Protein AF-A0A927UJD9-F1 (afdb_monomer)

Radius of gyration: 29.29 Å; Cα contacts (8 Å, |Δi|>4): 6; chains: 1; bounding box: 48×41×88 Å

Foldseek 3Di:
DDDDDPVNVVVVVVVVVVVVVVVVVVVVVVVVVVVPDPPPDDDDVSVVVVVVVVVVVVVVVVVVVVVVVVVVVVVVVVVVVVCCCVPVVCVPCVVVPPPPDD

Solvent-accessible surface area (backbone atoms only — not comparable to full-atom values): 6098 Å² total; per-residue (Å²): 142,89,83,71,56,86,68,54,46,55,52,51,52,48,51,51,50,51,53,51,50,50,52,50,48,51,52,48,53,53,56,61,48,60,78,75,47,86,83,79,71,101,73,54,72,66,60,54,53,49,53,54,49,52,51,50,52,52,50,52,52,51,51,54,54,50,52,54,52,52,52,51,54,53,51,50,52,50,51,52,51,51,50,46,54,68,60,52,57,70,68,38,75,76,71,56,78,72,78,82,74,131

Mean predicted aligned error: 17.23 Å

Structure (mmCIF, N/CA/C/O backbone):
data_AF-A0A927UJD9-F1
#
_entry.id   AF-A0A927UJD9-F1
#
loop_
_atom_site.group_PDB
_atom_site.id
_atom_site.type_symbol
_atom_site.label_atom_id
_atom_site.label_alt_id
_atom_site.label_comp_id
_atom_site.label_asym_id
_atom_site.label_entity_id
_atom_site.label_seq_id
_atom_site.pdbx_PDB_ins_code
_atom_site.Cartn_x
_atom_site.Cartn_y
_atom_site.Cartn_z
_atom_site.occupancy
_atom_site.B_iso_or_equiv
_atom_site.auth_seq_id
_atom_site.auth_comp_id
_atom_site.auth_asym_id
_atom_site.auth_atom_id
_atom_site.pdbx_PDB_model_num
ATOM 1 N N . MET A 1 1 ? -12.322 -12.930 5.180 1.00 41.31 1 MET A N 1
ATOM 2 C CA . MET A 1 1 ? -12.405 -12.822 3.707 1.00 41.31 1 MET A CA 1
ATOM 3 C C . MET A 1 1 ? -12.852 -14.168 3.126 1.00 41.31 1 MET A C 1
ATOM 5 O O . MET A 1 1 ? -12.041 -14.945 2.647 1.00 41.31 1 MET A O 1
ATOM 9 N N . LYS A 1 2 ? -14.137 -14.518 3.281 1.00 63.62 2 LYS A N 1
ATOM 10 C CA . LYS A 1 2 ? -14.699 -15.813 2.855 1.00 63.62 2 LYS A CA 1
ATOM 11 C C . LYS A 1 2 ? -15.664 -15.574 1.700 1.00 63.62 2 LYS A C 1
ATOM 13 O O . LYS A 1 2 ? -16.828 -15.404 1.990 1.00 63.62 2 LYS A O 1
ATOM 18 N N . PHE A 1 3 ? -15.221 -15.550 0.444 1.00 42.66 3 PHE A N 1
ATOM 19 C CA . PHE A 1 3 ? -16.158 -15.590 -0.695 1.00 42.66 3 PHE A CA 1
ATOM 20 C C . PHE A 1 3 ? -15.487 -16.049 -1.994 1.00 42.66 3 PHE A C 1
ATOM 22 O O . PHE A 1 3 ? -15.541 -15.365 -3.004 1.00 42.66 3 PHE A O 1
ATOM 29 N N . LEU A 1 4 ? -14.861 -17.230 -2.000 1.00 50.81 4 LEU A N 1
ATOM 30 C CA . LEU A 1 4 ? -14.518 -17.886 -3.267 1.00 50.81 4 LEU A CA 1
ATOM 31 C C . LEU A 1 4 ? -15.379 -19.139 -3.425 1.00 50.81 4 LEU A C 1
ATOM 33 O O . LEU A 1 4 ? -14.996 -20.247 -3.046 1.00 50.81 4 LEU A O 1
ATOM 37 N N . THR A 1 5 ? -16.590 -18.909 -3.923 1.00 49.91 5 THR A N 1
ATOM 38 C CA . THR A 1 5 ? -17.568 -19.902 -4.381 1.00 49.91 5 THR A CA 1
ATOM 39 C C . THR A 1 5 ? -16.936 -20.762 -5.485 1.00 49.91 5 THR A C 1
ATOM 41 O O . THR A 1 5 ? -16.172 -20.251 -6.303 1.00 49.91 5 THR A O 1
ATOM 44 N N . GLY A 1 6 ? -17.198 -22.072 -5.492 1.00 54.62 6 GLY A N 1
ATOM 45 C CA . GLY A 1 6 ? -16.417 -23.112 -6.191 1.00 54.62 6 GLY A CA 1
ATOM 46 C C . GLY A 1 6 ? -16.185 -22.972 -7.707 1.00 54.62 6 GLY A C 1
ATOM 47 O O . GLY A 1 6 ? -15.313 -23.659 -8.231 1.00 54.62 6 GLY A O 1
ATOM 48 N N . ASN A 1 7 ? -16.876 -22.064 -8.403 1.00 57.28 7 ASN A N 1
ATOM 49 C CA . ASN A 1 7 ? -16.610 -21.725 -9.810 1.00 57.28 7 ASN A CA 1
ATOM 50 C C . ASN A 1 7 ? -15.591 -20.571 -9.961 1.00 57.28 7 ASN A C 1
ATOM 52 O O . ASN A 1 7 ? -14.716 -20.595 -10.823 1.00 57.28 7 ASN A O 1
ATOM 56 N N . ASN A 1 8 ? -15.625 -19.605 -9.041 1.00 56.00 8 ASN A N 1
ATOM 57 C CA . ASN A 1 8 ? -14.782 -18.406 -9.050 1.00 56.00 8 ASN A CA 1
ATOM 58 C C . ASN A 1 8 ? -13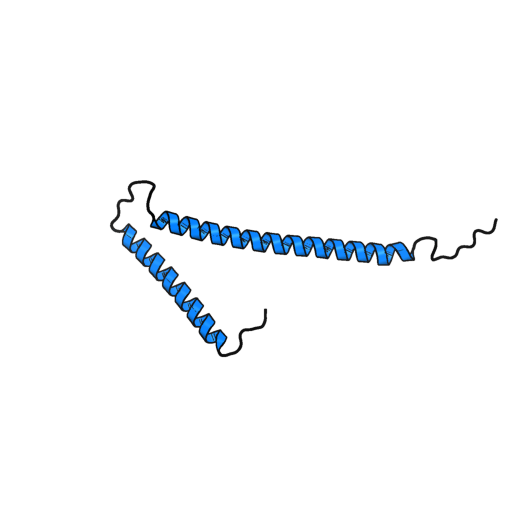.352 -18.708 -8.589 1.00 56.00 8 ASN A C 1
ATOM 60 O O . ASN A 1 8 ? -12.430 -17.989 -8.946 1.00 56.00 8 ASN A O 1
ATOM 64 N N . ARG A 1 9 ? -13.142 -19.794 -7.829 1.00 62.00 9 ARG A N 1
ATOM 65 C CA . ARG A 1 9 ? -11.794 -20.271 -7.467 1.00 62.00 9 ARG A CA 1
ATOM 66 C C . ARG A 1 9 ? -10.972 -20.646 -8.694 1.00 62.00 9 ARG A C 1
ATOM 68 O O . ARG A 1 9 ? -9.790 -20.330 -8.738 1.00 62.00 9 ARG A O 1
ATOM 75 N N . LYS A 1 10 ? -11.603 -21.288 -9.683 1.00 66.69 10 LYS A N 1
ATOM 76 C CA . LYS A 1 10 ? -10.954 -21.641 -10.950 1.00 66.69 10 LYS A CA 1
ATOM 77 C C . LYS A 1 10 ? -10.630 -20.385 -11.746 1.00 66.69 10 LYS A C 1
ATOM 79 O O . LYS A 1 10 ? -9.507 -20.249 -12.200 1.00 66.69 10 LYS A O 1
ATOM 84 N N . ILE A 1 11 ? -11.576 -19.448 -11.826 1.00 73.25 11 ILE A N 1
ATOM 85 C CA . ILE A 1 11 ? -11.376 -18.160 -12.502 1.00 73.25 11 ILE A CA 1
ATOM 86 C C . ILE A 1 11 ? -10.220 -17.397 -11.856 1.00 73.25 11 ILE A C 1
ATOM 88 O O . ILE A 1 11 ? -9.313 -16.996 -12.560 1.00 73.25 11 ILE A O 1
ATOM 92 N N . ILE A 1 12 ? -10.181 -17.286 -10.528 1.00 74.88 12 ILE A N 1
ATOM 93 C CA . ILE A 1 12 ? -9.100 -16.596 -9.812 1.00 74.88 12 ILE A CA 1
ATOM 94 C C . ILE A 1 12 ? -7.768 -17.313 -9.988 1.00 74.88 12 ILE A C 1
ATOM 96 O O . ILE A 1 12 ? -6.762 -16.660 -10.223 1.00 74.88 12 ILE A O 1
ATOM 100 N N . SER A 1 13 ? -7.752 -18.644 -9.918 1.00 74.81 13 SER A N 1
ATOM 101 C CA . SER A 1 13 ? -6.543 -19.422 -10.190 1.00 74.81 13 SER A CA 1
ATOM 102 C C . SER A 1 13 ? -6.031 -19.172 -11.607 1.00 74.81 13 SER A C 1
ATOM 104 O O . SER A 1 13 ? -4.835 -18.986 -11.794 1.00 74.81 13 SER A O 1
ATOM 106 N N . VAL A 1 14 ? -6.927 -19.134 -12.596 1.00 80.88 14 VAL A N 1
ATOM 107 C CA . VAL A 1 14 ? -6.590 -18.833 -13.990 1.00 80.88 14 VAL A CA 1
ATOM 108 C C . VAL A 1 14 ? -6.109 -17.392 -14.122 1.00 80.88 14 VAL A C 1
ATOM 110 O O . VAL A 1 14 ? -5.075 -17.170 -14.733 1.00 80.88 14 VAL A O 1
ATOM 113 N N . THR A 1 15 ? -6.785 -16.421 -13.508 1.00 76.94 15 THR A N 1
ATOM 114 C CA . THR A 1 15 ? -6.369 -15.014 -13.506 1.00 76.94 15 THR A CA 1
ATOM 115 C C . THR A 1 15 ? -4.980 -14.853 -12.901 1.00 76.94 15 THR A C 1
ATOM 117 O O . THR A 1 15 ? -4.134 -14.208 -13.507 1.00 76.94 15 THR A O 1
ATOM 120 N N . VAL A 1 16 ? -4.702 -15.485 -11.759 1.00 81.38 16 VAL A N 1
ATOM 121 C CA . VAL A 1 16 ? -3.376 -15.462 -11.128 1.00 81.38 16 VAL A CA 1
ATOM 122 C C . VAL A 1 16 ? -2.338 -16.128 -12.029 1.00 81.38 16 VAL A C 1
ATOM 124 O O . VAL A 1 16 ? -1.278 -15.551 -12.246 1.00 81.38 16 VAL A O 1
ATOM 127 N N . CYS A 1 17 ? -2.639 -17.288 -12.621 1.00 82.12 17 CYS A N 1
ATOM 128 C CA . CYS A 1 17 ? -1.748 -17.927 -13.592 1.00 82.12 17 CYS A CA 1
ATOM 129 C C . CYS A 1 17 ? -1.455 -17.021 -14.794 1.00 82.12 17 CYS A C 1
ATOM 131 O O . CYS A 1 17 ? -0.303 -16.906 -15.192 1.00 82.12 17 CYS A O 1
ATOM 133 N N . VAL A 1 18 ? -2.466 -16.351 -15.350 1.00 79.56 18 VAL A N 1
ATOM 134 C CA . VAL A 1 18 ? -2.307 -15.417 -16.473 1.00 79.56 18 VAL A CA 1
ATOM 135 C C . VAL A 1 18 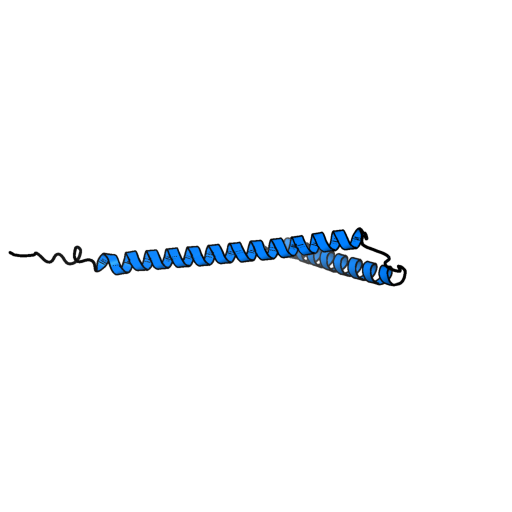? -1.455 -14.215 -16.066 1.00 79.56 18 VAL A C 1
ATOM 137 O O . VAL A 1 18 ? -0.559 -13.837 -16.813 1.00 79.56 18 VAL A O 1
ATOM 140 N N . MET A 1 19 ? -1.667 -13.653 -14.874 1.00 77.00 19 MET A N 1
ATOM 141 C CA . MET A 1 19 ? -0.840 -12.558 -14.355 1.00 77.00 19 MET A CA 1
ATOM 142 C C . MET A 1 19 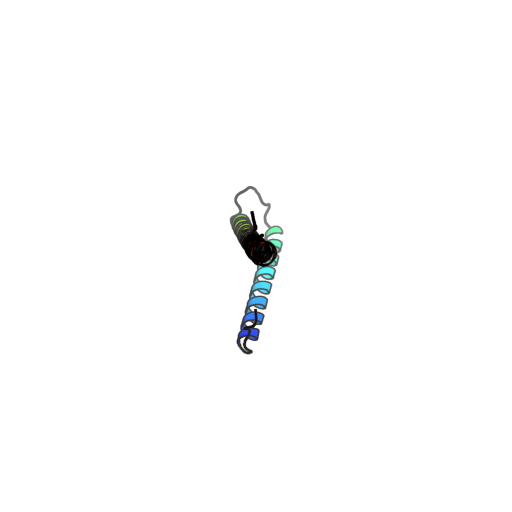? 0.620 -12.981 -14.163 1.00 77.00 19 MET A C 1
ATOM 144 O O . MET A 1 19 ? 1.524 -12.238 -14.536 1.00 77.00 19 MET A O 1
ATOM 148 N N . VAL A 1 20 ? 0.861 -14.181 -13.629 1.00 84.81 20 VAL A N 1
ATOM 149 C CA . VAL A 1 20 ? 2.213 -14.732 -13.452 1.00 84.81 20 VAL A CA 1
ATOM 150 C C . VAL A 1 20 ? 2.879 -14.989 -14.805 1.00 84.81 20 VAL A C 1
ATOM 152 O O . VAL A 1 20 ? 4.027 -14.605 -14.996 1.00 84.81 20 VAL A O 1
ATOM 155 N N . LEU A 1 21 ? 2.165 -15.577 -15.768 1.00 84.31 21 LEU A N 1
ATOM 156 C CA . LEU A 1 21 ? 2.673 -15.790 -17.127 1.00 84.31 21 LEU A CA 1
ATOM 157 C C . LEU A 1 21 ? 3.013 -14.471 -17.819 1.00 84.31 21 LEU A C 1
ATOM 159 O O . LEU A 1 21 ? 4.057 -14.366 -18.451 1.00 84.31 21 LEU A O 1
ATOM 163 N N . PHE A 1 22 ? 2.163 -13.457 -17.672 1.00 76.88 22 PHE A N 1
ATOM 164 C CA . PHE A 1 22 ? 2.414 -12.130 -18.219 1.00 76.88 22 PHE A CA 1
ATOM 165 C C . PHE A 1 22 ? 3.643 -11.472 -17.580 1.00 76.88 22 PHE A C 1
ATOM 167 O O . PHE A 1 22 ? 4.479 -10.926 -18.292 1.00 76.88 22 PHE A O 1
ATOM 174 N N . ALA A 1 23 ? 3.808 -11.585 -16.259 1.00 81.50 23 ALA A N 1
ATOM 175 C CA . ALA A 1 23 ? 4.997 -11.098 -15.561 1.00 81.50 23 ALA A CA 1
ATOM 176 C C . ALA A 1 23 ? 6.281 -11.810 -16.030 1.00 81.50 23 ALA A C 1
ATOM 178 O O . ALA A 1 23 ? 7.298 -11.158 -16.258 1.00 81.50 23 ALA A O 1
ATOM 179 N N . LEU A 1 24 ? 6.229 -13.132 -16.231 1.00 82.81 24 LEU A N 1
ATOM 180 C CA . LEU A 1 24 ? 7.350 -13.918 -16.755 1.00 82.81 24 LEU A CA 1
ATOM 181 C C . LEU A 1 24 ? 7.672 -13.571 -18.212 1.00 82.81 24 LEU A C 1
ATOM 183 O O . LEU A 1 24 ? 8.842 -13.454 -18.557 1.00 82.81 24 LEU A O 1
ATOM 187 N N . LEU A 1 25 ? 6.655 -13.369 -19.054 1.00 75.12 25 LEU A N 1
ATOM 188 C CA . LEU A 1 25 ? 6.830 -12.911 -20.432 1.00 75.12 25 LEU A CA 1
ATOM 189 C C . LEU A 1 25 ? 7.483 -11.534 -20.460 1.00 75.12 25 LEU A C 1
ATOM 191 O O . LEU A 1 25 ? 8.456 -11.353 -21.176 1.00 75.12 25 LEU A O 1
ATOM 195 N N . MET A 1 26 ? 7.008 -10.590 -19.647 1.00 73.44 26 MET A N 1
ATOM 196 C CA . MET A 1 26 ? 7.621 -9.265 -19.545 1.00 73.44 26 MET A CA 1
ATOM 197 C C . MET A 1 26 ? 9.062 -9.339 -19.040 1.00 73.44 26 MET A C 1
ATOM 199 O O . MET A 1 26 ? 9.925 -8.666 -19.588 1.00 73.44 26 MET A O 1
ATOM 203 N N . SER A 1 27 ? 9.357 -10.210 -18.071 1.00 73.50 27 SER A N 1
ATOM 204 C CA . SER A 1 27 ? 10.730 -10.468 -17.625 1.00 73.50 27 SER A CA 1
ATOM 205 C C . SER A 1 27 ? 11.601 -11.074 -18.734 1.00 73.50 27 SER A C 1
ATOM 207 O O . SER A 1 27 ? 12.744 -10.664 -18.898 1.00 73.50 27 SER A O 1
ATOM 209 N N . TYR A 1 28 ? 11.069 -12.002 -19.530 1.00 73.50 28 TYR A N 1
ATOM 210 C CA . TYR A 1 28 ? 11.772 -12.590 -20.670 1.00 73.50 28 TYR A CA 1
ATOM 211 C C . TYR A 1 28 ? 12.009 -11.573 -21.793 1.00 73.50 28 TYR A C 1
ATOM 213 O O . TYR A 1 28 ? 13.117 -11.494 -22.309 1.00 73.50 28 TYR A O 1
ATOM 221 N N . PHE A 1 29 ? 11.005 -10.765 -22.143 1.00 64.25 29 PHE A N 1
ATOM 222 C CA . PHE A 1 29 ? 11.131 -9.680 -23.119 1.00 64.25 29 PHE A CA 1
ATOM 223 C C . PHE A 1 29 ? 12.116 -8.604 -22.651 1.00 64.25 29 PHE A C 1
ATOM 225 O O . PHE A 1 29 ? 12.886 -8.106 -23.465 1.00 64.25 29 PHE A O 1
ATOM 232 N N . PHE A 1 30 ? 12.144 -8.294 -21.353 1.00 62.00 30 PHE A N 1
ATOM 233 C CA . PHE A 1 30 ? 13.133 -7.405 -20.744 1.00 62.00 30 PHE A CA 1
ATOM 234 C C . PHE A 1 30 ? 14.558 -7.964 -20.892 1.00 62.00 30 PHE A C 1
ATOM 236 O O . PHE A 1 30 ? 15.442 -7.282 -21.395 1.00 62.00 30 PHE A O 1
ATOM 243 N N . VAL A 1 31 ? 14.769 -9.242 -20.560 1.00 64.94 31 VAL A N 1
ATOM 244 C CA . VAL A 1 31 ? 16.080 -9.908 -20.690 1.00 64.94 31 VAL A CA 1
ATOM 245 C C . VAL A 1 31 ? 16.506 -10.083 -22.156 1.00 64.94 31 VAL A C 1
ATOM 247 O O . VAL A 1 31 ? 17.683 -9.943 -22.478 1.00 64.94 31 VAL A O 1
ATOM 250 N N . ALA A 1 32 ? 15.569 -10.373 -23.061 1.00 62.56 32 ALA A N 1
ATOM 251 C CA . ALA A 1 32 ? 15.837 -10.503 -24.493 1.00 62.56 32 ALA A CA 1
ATOM 252 C C . ALA A 1 32 ? 16.117 -9.146 -25.165 1.00 62.56 32 ALA A C 1
ATOM 254 O O . ALA A 1 32 ? 16.894 -9.093 -26.116 1.00 62.56 32 ALA A O 1
ATOM 255 N N . GLY A 1 33 ? 15.512 -8.063 -24.667 1.0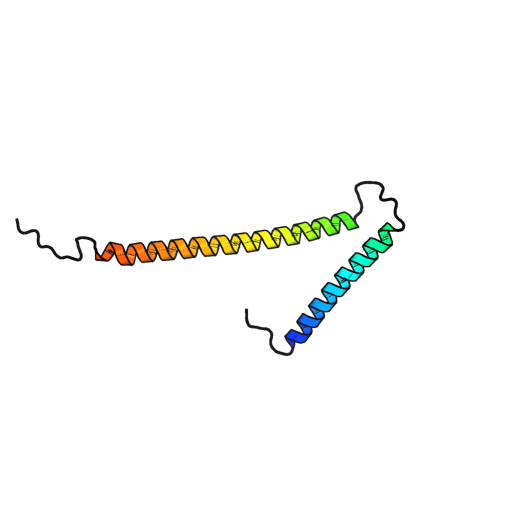0 59.47 33 GLY A N 1
ATOM 256 C CA . GLY A 1 33 ? 15.786 -6.693 -25.105 1.00 59.47 33 GLY A CA 1
ATOM 257 C C . GLY A 1 33 ? 17.170 -6.191 -24.684 1.00 59.47 33 GLY A C 1
ATOM 258 O O . GLY A 1 33 ? 17.824 -5.503 -25.462 1.00 59.47 33 GLY A O 1
ATOM 259 N N . GLU A 1 34 ? 17.657 -6.606 -23.512 1.00 52.03 34 GLU A N 1
ATOM 260 C CA . GLU A 1 34 ? 18.977 -6.224 -22.981 1.00 52.03 34 GLU A CA 1
ATOM 261 C C . GLU A 1 34 ? 20.153 -6.840 -23.770 1.00 52.03 34 GLU A C 1
ATOM 263 O O . GLU A 1 34 ? 21.249 -6.292 -23.810 1.00 52.03 34 GLU A O 1
ATOM 268 N N . LEU A 1 35 ? 19.937 -7.961 -24.469 1.00 52.22 35 LEU A N 1
ATOM 269 C CA . LEU A 1 35 ? 20.959 -8.591 -25.320 1.00 52.22 35 LEU A CA 1
ATOM 270 C C . LEU A 1 35 ? 21.238 -7.821 -26.624 1.00 52.22 35 LEU A C 1
ATOM 272 O O . LEU A 1 35 ? 22.192 -8.158 -27.327 1.00 52.22 35 LEU A O 1
ATOM 276 N N . HIS A 1 36 ? 20.427 -6.814 -26.968 1.00 51.19 36 HIS A N 1
ATOM 277 C CA . HIS A 1 36 ? 20.599 -6.039 -28.199 1.00 51.19 36 HIS A CA 1
ATOM 278 C C . HIS A 1 36 ? 20.189 -4.567 -28.064 1.00 51.19 36 HIS A C 1
ATOM 280 O O . HIS A 1 36 ? 19.713 -3.984 -29.032 1.00 51.19 36 HIS A O 1
ATOM 286 N N . HIS A 1 37 ? 20.368 -3.932 -26.907 1.00 51.50 37 HIS A N 1
ATOM 287 C CA . HIS A 1 37 ? 20.327 -2.473 -26.844 1.00 51.50 37 HIS A CA 1
ATOM 288 C C . HIS A 1 37 ? 21.389 -1.946 -25.886 1.00 51.50 37 HIS A C 1
ATOM 290 O O . HIS A 1 37 ? 21.311 -2.120 -24.677 1.00 51.50 37 HIS A O 1
ATOM 296 N N . ASP A 1 38 ? 22.377 -1.266 -26.464 1.00 51.78 38 ASP A N 1
ATOM 297 C CA . ASP A 1 38 ? 23.246 -0.336 -25.753 1.00 51.78 38 ASP A CA 1
ATOM 298 C C . ASP A 1 38 ? 22.331 0.781 -25.224 1.00 51.78 38 ASP A C 1
ATOM 300 O O . ASP A 1 38 ? 21.810 1.599 -25.991 1.00 51.78 38 ASP A O 1
ATOM 304 N N . CYS A 1 39 ? 21.990 0.714 -23.937 1.00 55.69 39 CYS A N 1
ATOM 305 C CA . CYS A 1 39 ? 20.983 1.568 -23.320 1.00 55.69 39 CYS A CA 1
ATOM 306 C C . CYS A 1 39 ? 21.546 2.991 -23.183 1.00 55.69 39 CYS A C 1
ATOM 308 O O . CYS A 1 39 ? 22.170 3.359 -22.189 1.00 55.69 39 CYS A O 1
ATOM 310 N N . CYS A 1 40 ? 21.376 3.788 -24.236 1.00 53.56 40 CYS A N 1
ATOM 311 C CA . CYS A 1 40 ? 21.902 5.139 -24.330 1.00 53.56 40 CYS A CA 1
ATOM 312 C C . CYS A 1 40 ? 20.834 6.153 -23.879 1.00 53.56 40 CYS A C 1
ATOM 314 O O . CYS A 1 40 ? 20.080 6.661 -24.700 1.00 53.56 40 CYS A O 1
ATOM 316 N N . GLY A 1 41 ? 20.801 6.458 -22.578 1.00 49.53 41 GLY A N 1
ATOM 317 C CA . GLY A 1 41 ? 20.244 7.711 -22.046 1.00 49.53 41 GLY A CA 1
ATOM 318 C C . GLY A 1 41 ? 18.730 7.769 -21.783 1.00 49.53 41 GLY A C 1
ATOM 319 O O . GLY A 1 41 ? 17.920 7.750 -22.701 1.00 49.53 41 GLY A O 1
ATOM 320 N N . GLU A 1 42 ? 18.402 7.900 -20.495 1.00 53.28 42 GLU A N 1
ATOM 321 C CA . GLU A 1 42 ? 17.296 8.626 -19.824 1.00 53.28 42 GLU A CA 1
ATOM 322 C C . GLU A 1 42 ? 15.818 8.530 -20.266 1.00 53.28 42 GLU A C 1
ATOM 324 O O . GLU A 1 42 ? 14.961 8.753 -19.418 1.00 53.28 42 GLU A O 1
ATOM 329 N N . ASP A 1 43 ? 15.464 8.111 -21.482 1.00 55.88 43 ASP A N 1
ATOM 330 C CA . ASP A 1 43 ? 14.080 8.192 -21.990 1.00 55.88 43 ASP A CA 1
ATOM 331 C C . ASP A 1 43 ? 13.576 6.876 -22.604 1.00 55.88 43 ASP A C 1
ATOM 333 O O . ASP A 1 43 ? 12.953 6.837 -23.669 1.00 55.88 43 ASP A O 1
ATOM 337 N N . CYS A 1 44 ? 13.816 5.748 -21.932 1.00 62.81 44 CYS A N 1
ATOM 338 C CA . CYS A 1 44 ? 13.195 4.487 -22.336 1.00 62.81 44 CYS A CA 1
ATOM 339 C C . CYS A 1 44 ? 11.730 4.433 -21.846 1.00 62.81 44 CYS A C 1
ATOM 341 O O . CYS A 1 44 ? 11.493 4.322 -20.637 1.00 62.81 44 CYS A O 1
ATOM 343 N N . PRO A 1 45 ? 10.724 4.425 -22.748 1.00 61.00 45 PRO A N 1
ATOM 344 C CA . PRO A 1 45 ? 9.306 4.446 -22.368 1.00 61.00 45 PRO A CA 1
ATOM 345 C C . PRO A 1 45 ? 8.891 3.203 -21.565 1.00 61.00 45 PRO A C 1
ATOM 347 O O . PRO A 1 45 ? 7.949 3.247 -20.777 1.00 61.00 45 PRO A O 1
ATOM 350 N N . ILE A 1 46 ? 9.624 2.100 -21.725 1.00 65.94 46 ILE A N 1
ATOM 351 C CA . ILE A 1 46 ? 9.406 0.846 -21.000 1.00 65.94 46 ILE A CA 1
ATOM 352 C C . ILE A 1 46 ? 9.803 1.012 -19.526 1.00 65.94 46 ILE A C 1
ATOM 354 O O . ILE A 1 46 ? 9.005 0.698 -18.643 1.00 65.94 46 ILE A O 1
ATOM 358 N N . CYS A 1 47 ? 10.978 1.584 -19.247 1.00 66.88 47 CYS A N 1
ATOM 359 C CA . CYS A 1 47 ? 11.441 1.854 -17.883 1.00 66.88 47 CYS A CA 1
ATOM 360 C C . CYS A 1 47 ? 10.488 2.812 -17.153 1.00 66.88 47 CYS A C 1
ATOM 362 O O . CYS A 1 47 ? 10.069 2.521 -16.035 1.00 66.88 47 CYS A O 1
ATOM 364 N N . ALA A 1 48 ? 10.023 3.866 -17.833 1.00 68.25 48 ALA A N 1
ATOM 365 C CA . ALA A 1 48 ? 9.045 4.798 -17.273 1.00 68.25 48 ALA A CA 1
ATOM 366 C C . ALA A 1 48 ? 7.728 4.105 -16.874 1.00 68.25 48 ALA A C 1
ATOM 368 O O . ALA A 1 48 ? 7.183 4.350 -15.797 1.00 68.25 48 ALA A O 1
ATOM 369 N N . THR A 1 49 ? 7.212 3.196 -17.710 1.00 66.25 49 THR A N 1
ATOM 370 C CA . THR A 1 49 ? 5.988 2.444 -17.375 1.00 66.25 49 THR A CA 1
ATOM 371 C C . THR A 1 49 ? 6.173 1.477 -16.204 1.00 66.25 49 THR A C 1
ATOM 373 O O . THR A 1 49 ? 5.246 1.298 -15.409 1.00 66.25 49 THR A O 1
ATOM 376 N N . ILE A 1 50 ? 7.362 0.887 -16.055 1.00 76.56 50 ILE A N 1
ATOM 377 C CA . ILE A 1 50 ? 7.699 0.008 -14.930 1.00 76.56 50 ILE A CA 1
ATOM 378 C C . ILE A 1 50 ? 7.772 0.818 -13.632 1.00 76.56 50 ILE A C 1
ATOM 380 O O . ILE A 1 50 ? 7.157 0.425 -12.640 1.00 76.56 50 ILE A O 1
ATOM 384 N N . ASP A 1 51 ? 8.424 1.978 -13.653 1.00 74.88 51 ASP A N 1
ATOM 385 C CA . ASP A 1 51 ? 8.531 2.856 -12.485 1.00 74.88 51 ASP A CA 1
ATOM 386 C C . ASP A 1 51 ? 7.166 3.363 -12.017 1.00 74.88 51 ASP A C 1
ATOM 388 O O . ASP A 1 51 ? 6.860 3.335 -10.821 1.00 74.88 51 ASP A O 1
ATOM 392 N N . ILE A 1 52 ? 6.288 3.739 -12.952 1.00 77.56 52 ILE A N 1
ATOM 393 C CA . ILE A 1 52 ? 4.905 4.121 -12.637 1.00 77.56 52 ILE A CA 1
ATOM 394 C C . ILE A 1 52 ? 4.154 2.953 -11.981 1.00 77.56 52 ILE A C 1
ATOM 396 O O . ILE A 1 52 ? 3.430 3.150 -10.998 1.00 77.56 52 ILE A O 1
ATOM 400 N N . CYS A 1 53 ? 4.336 1.729 -12.482 1.00 78.44 53 CYS A N 1
ATOM 401 C CA . CYS A 1 53 ? 3.703 0.532 -11.931 1.00 78.44 53 CYS A CA 1
ATOM 402 C C . CYS A 1 53 ? 4.183 0.247 -10.498 1.00 78.44 53 CYS A C 1
ATOM 404 O O . CYS A 1 53 ? 3.367 0.097 -9.584 1.00 78.44 53 CYS A O 1
ATOM 406 N N . ILE A 1 54 ? 5.500 0.251 -10.281 1.00 79.88 54 ILE A N 1
ATOM 407 C CA . ILE A 1 54 ? 6.122 0.022 -8.971 1.00 79.88 54 ILE A CA 1
ATOM 408 C C . ILE A 1 54 ? 5.675 1.090 -7.972 1.00 79.88 54 ILE A C 1
ATOM 410 O O . ILE A 1 54 ? 5.270 0.770 -6.851 1.00 79.88 54 ILE A O 1
ATOM 414 N N . ASN A 1 55 ? 5.689 2.359 -8.380 1.00 82.00 55 ASN A N 1
ATOM 415 C CA . ASN A 1 55 ? 5.246 3.455 -7.531 1.00 82.00 55 ASN A CA 1
ATOM 416 C C . ASN A 1 55 ? 3.760 3.319 -7.159 1.00 82.00 55 ASN A C 1
ATOM 418 O O . ASN A 1 55 ? 3.400 3.514 -6.000 1.00 82.00 55 ASN A O 1
ATOM 422 N N . THR A 1 56 ? 2.903 2.902 -8.093 1.00 83.06 56 THR A N 1
ATOM 423 C CA . THR A 1 56 ? 1.476 2.670 -7.817 1.00 83.06 56 THR A CA 1
ATOM 424 C C . THR A 1 56 ? 1.276 1.539 -6.804 1.00 83.06 56 THR A C 1
ATOM 426 O O . THR A 1 56 ? 0.513 1.693 -5.850 1.00 83.06 56 THR A O 1
ATOM 429 N N . ILE A 1 57 ? 1.990 0.418 -6.951 1.00 85.19 57 ILE A N 1
ATOM 430 C CA . ILE A 1 57 ? 1.920 -0.710 -6.007 1.00 85.19 57 ILE A CA 1
ATOM 431 C C . ILE A 1 57 ? 2.389 -0.285 -4.610 1.00 85.19 57 ILE A C 1
ATOM 433 O O . ILE A 1 57 ? 1.718 -0.586 -3.621 1.00 85.19 57 ILE A O 1
ATOM 437 N N . ASN A 1 58 ? 3.495 0.456 -4.518 1.00 85.00 58 ASN A N 1
ATOM 438 C CA . ASN A 1 58 ? 4.012 0.961 -3.245 1.00 85.00 58 ASN A CA 1
ATOM 439 C C . ASN A 1 58 ? 3.050 1.953 -2.580 1.00 85.00 58 ASN A C 1
ATOM 441 O O . ASN A 1 58 ? 2.817 1.874 -1.374 1.00 85.00 58 ASN A O 1
ATOM 445 N N . GLN A 1 59 ? 2.445 2.859 -3.352 1.00 86.88 59 GLN A N 1
ATOM 446 C CA . GLN A 1 59 ? 1.446 3.797 -2.839 1.00 86.88 59 GLN A CA 1
ATOM 447 C C . GLN A 1 59 ? 0.201 3.074 -2.317 1.00 86.88 59 GLN A C 1
ATOM 449 O O . GLN A 1 59 ? -0.271 3.390 -1.226 1.00 86.88 59 GLN A O 1
ATOM 454 N N . LEU A 1 60 ? -0.298 2.067 -3.040 1.00 85.69 60 LEU A N 1
ATOM 455 C CA . LEU A 1 60 ? -1.421 1.243 -2.591 1.00 85.69 60 LEU A CA 1
ATOM 456 C C . LEU A 1 60 ? -1.070 0.450 -1.324 1.00 85.69 60 LEU A C 1
ATOM 458 O O . LEU A 1 60 ? -1.858 0.429 -0.380 1.00 85.69 60 LEU A O 1
ATOM 462 N N . GLY A 1 61 ? 0.121 -0.153 -1.266 1.00 85.81 61 GLY A N 1
ATOM 463 C CA . GLY A 1 61 ? 0.609 -0.863 -0.081 1.00 85.81 61 GLY A CA 1
ATOM 464 C C . GLY A 1 61 ? 0.695 0.044 1.150 1.00 85.81 61 GLY A C 1
ATOM 465 O O . GLY A 1 61 ? 0.174 -0.298 2.215 1.00 85.81 61 GLY A O 1
ATOM 466 N N . ASN A 1 62 ? 1.261 1.241 0.991 1.00 87.88 62 ASN A N 1
ATOM 467 C CA . ASN A 1 62 ? 1.362 2.235 2.060 1.00 87.88 62 ASN A CA 1
ATOM 468 C C . ASN A 1 62 ? -0.010 2.780 2.485 1.00 87.88 62 ASN A C 1
ATOM 470 O O . ASN A 1 62 ? -0.273 2.942 3.678 1.00 87.88 62 ASN A O 1
ATOM 474 N N . ALA A 1 63 ? -0.917 3.029 1.539 1.00 86.50 63 ALA A N 1
ATOM 475 C CA . ALA A 1 63 ? -2.272 3.481 1.840 1.00 86.50 63 ALA A CA 1
ATOM 476 C C . ALA A 1 63 ? -3.045 2.428 2.651 1.00 86.50 63 ALA A C 1
ATOM 478 O O . ALA A 1 63 ? -3.655 2.746 3.669 1.00 86.50 63 ALA A O 1
ATOM 479 N N . VAL A 1 64 ? -2.962 1.152 2.270 1.00 88.88 64 VAL A N 1
ATOM 480 C CA . VAL A 1 64 ? -3.593 0.064 3.032 1.00 88.88 64 VAL A CA 1
ATOM 481 C C . VAL A 1 64 ? -2.973 -0.061 4.426 1.00 88.88 64 VAL A C 1
ATOM 483 O O . VAL A 1 64 ? -3.704 -0.165 5.413 1.00 88.88 64 VAL A O 1
ATOM 486 N N . GLY A 1 65 ? -1.642 0.008 4.530 1.00 88.25 65 GLY A N 1
ATOM 487 C CA . GLY A 1 65 ? -0.937 -0.038 5.813 1.00 88.25 65 GLY A CA 1
ATOM 488 C C . GLY A 1 65 ? -1.355 1.086 6.766 1.00 88.25 65 GLY A C 1
ATOM 489 O O . GLY A 1 65 ? -1.647 0.836 7.938 1.00 88.25 65 GLY A O 1
ATOM 490 N N . THR A 1 66 ? -1.459 2.316 6.260 1.00 89.31 66 THR A N 1
ATOM 491 C CA . THR A 1 66 ? -1.878 3.476 7.063 1.00 89.31 66 THR A CA 1
ATOM 492 C C . THR A 1 66 ? -3.341 3.385 7.498 1.00 89.31 66 THR A C 1
ATOM 494 O O . THR A 1 66 ? -3.637 3.657 8.661 1.00 89.31 66 THR A O 1
ATOM 497 N N . ILE A 1 67 ? -4.251 2.923 6.633 1.00 89.81 67 ILE A N 1
ATOM 498 C CA . ILE A 1 67 ? -5.665 2.714 6.991 1.00 89.81 67 ILE A CA 1
ATOM 499 C C . ILE A 1 67 ? -5.799 1.702 8.137 1.00 89.81 67 ILE A C 1
ATOM 501 O O . ILE A 1 67 ? -6.519 1.956 9.105 1.00 89.81 67 ILE A O 1
ATOM 505 N N . ILE A 1 68 ? -5.084 0.573 8.069 1.00 91.94 68 ILE A N 1
ATOM 506 C CA . ILE A 1 68 ? -5.117 -0.455 9.121 1.00 91.94 68 ILE A CA 1
ATOM 507 C C . ILE A 1 68 ? -4.626 0.119 10.455 1.00 91.94 68 ILE A C 1
ATOM 509 O O . ILE A 1 68 ? -5.260 -0.102 11.490 1.00 91.94 68 ILE A O 1
ATOM 513 N N . LEU A 1 69 ? -3.532 0.886 10.436 1.00 92.50 69 LEU A N 1
ATOM 514 C CA . LEU A 1 69 ? -2.982 1.511 11.637 1.00 92.50 69 LEU A CA 1
ATOM 515 C C . LEU A 1 69 ? -3.982 2.483 12.281 1.00 92.50 69 LEU A C 1
ATOM 517 O O . LEU A 1 69 ? -4.201 2.427 13.490 1.00 92.50 69 LEU A O 1
ATOM 521 N N . VAL A 1 70 ? -4.631 3.336 11.485 1.00 93.69 70 VAL A N 1
ATOM 522 C CA . VAL A 1 70 ? -5.630 4.302 11.976 1.00 93.69 70 VAL A CA 1
ATOM 523 C C . VAL A 1 70 ? -6.831 3.591 12.609 1.00 93.69 70 VAL A C 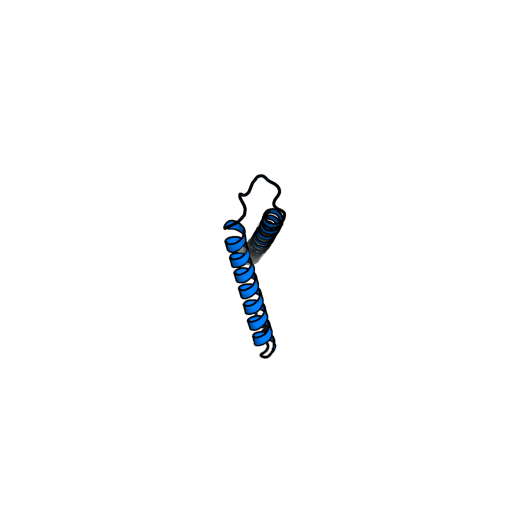1
ATOM 525 O O . VAL A 1 70 ? -7.302 3.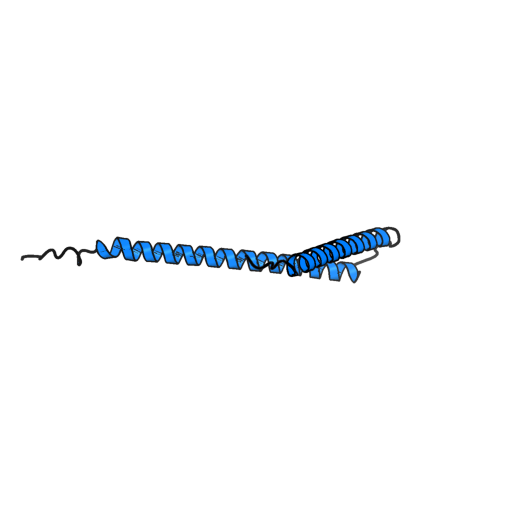988 13.679 1.00 93.69 70 VAL A O 1
ATOM 528 N N . LEU A 1 71 ? -7.309 2.505 11.997 1.00 93.94 71 LEU A N 1
ATOM 529 C CA . LEU A 1 71 ? -8.396 1.695 12.554 1.00 93.94 71 LEU A CA 1
ATOM 530 C C . LEU A 1 71 ? -7.999 1.036 13.882 1.00 93.94 71 LEU A C 1
ATOM 532 O O . LEU A 1 71 ? -8.789 1.031 14.824 1.00 93.94 71 LEU A O 1
ATOM 536 N N . LEU A 1 72 ? -6.770 0.527 13.992 1.00 94.69 72 LEU A N 1
ATOM 537 C CA . LEU A 1 72 ? -6.269 -0.066 15.231 1.00 94.69 72 LEU A CA 1
ATOM 538 C C . LEU A 1 72 ? -6.189 0.975 16.356 1.00 94.69 72 LEU A C 1
ATOM 540 O O . LEU A 1 72 ? -6.692 0.743 17.455 1.00 94.69 72 LEU A O 1
ATOM 544 N N . VAL A 1 73 ? -5.584 2.134 16.076 1.00 95.25 73 VAL A N 1
ATOM 545 C CA . VAL A 1 73 ? -5.420 3.215 17.058 1.00 95.25 73 VAL A CA 1
ATOM 546 C C . VAL A 1 73 ? -6.781 3.731 17.522 1.00 95.25 73 VAL A C 1
ATOM 548 O O . VAL A 1 73 ? -7.001 3.861 18.724 1.00 95.25 73 VAL A O 1
ATOM 551 N N . SER A 1 74 ? -7.716 3.969 16.600 1.00 93.50 74 SER A N 1
ATOM 552 C CA . SER A 1 74 ? -9.071 4.428 16.943 1.00 93.50 74 SER A CA 1
ATOM 553 C C . SER A 1 74 ? -9.873 3.394 17.745 1.00 93.50 74 SER A C 1
ATOM 555 O O . SER A 1 74 ? -10.568 3.751 18.696 1.00 93.50 74 SER A O 1
ATOM 557 N N . ALA A 1 75 ? -9.749 2.103 17.428 1.00 94.75 75 ALA A N 1
ATOM 558 C CA . ALA A 1 75 ? -10.382 1.048 18.211 1.00 94.75 75 AL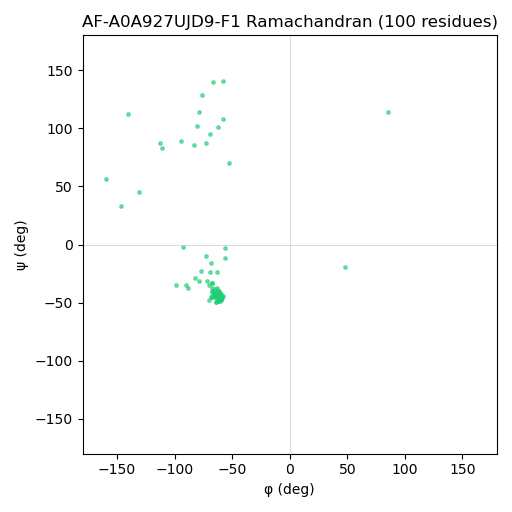A A CA 1
ATOM 559 C C . ALA A 1 75 ? -9.788 0.958 19.625 1.00 94.75 75 ALA A C 1
ATOM 561 O O . ALA A 1 75 ? -10.530 0.809 20.599 1.00 94.75 75 ALA A O 1
ATOM 562 N N . LEU A 1 76 ? -8.464 1.064 19.765 1.00 93.75 76 LEU A N 1
ATOM 563 C CA . LEU A 1 76 ? -7.793 1.050 21.065 1.00 93.75 76 LEU A CA 1
ATOM 564 C C . LEU A 1 76 ? -8.223 2.239 21.926 1.00 93.75 76 LEU A C 1
ATOM 566 O O . LEU A 1 76 ? -8.622 2.039 23.072 1.00 93.75 76 LEU A O 1
ATOM 570 N N . THR A 1 77 ? -8.215 3.457 21.380 1.00 92.81 77 THR A N 1
ATOM 571 C CA . THR A 1 77 ? -8.642 4.653 22.123 1.00 92.81 77 THR A CA 1
ATOM 572 C C . THR A 1 77 ? -10.106 4.569 22.544 1.00 92.81 77 THR A C 1
ATOM 574 O O . THR A 1 77 ? -10.421 4.867 23.696 1.00 92.81 77 THR A O 1
ATOM 577 N N . TYR A 1 78 ? -10.994 4.085 21.670 1.00 94.06 78 TYR A N 1
ATOM 578 C CA . TYR A 1 78 ? -12.398 3.855 22.010 1.00 94.06 78 TYR A CA 1
ATOM 579 C C . TYR A 1 78 ? -12.559 2.854 23.163 1.00 94.06 78 TYR A C 1
ATOM 581 O O . TYR A 1 78 ? -13.284 3.126 24.122 1.00 94.06 78 TYR A O 1
ATOM 589 N N . ASN A 1 79 ? -11.860 1.716 23.108 1.00 91.56 79 ASN A N 1
ATOM 590 C CA . ASN A 1 79 ? -11.923 0.702 24.162 1.00 91.56 79 ASN A CA 1
ATOM 591 C C . ASN A 1 79 ? -11.368 1.220 25.494 1.00 91.56 79 ASN A C 1
ATOM 593 O O . ASN A 1 79 ? -11.989 0.999 26.531 1.00 91.56 79 ASN A O 1
ATOM 597 N N . LEU A 1 80 ? -10.249 1.949 25.478 1.00 89.25 80 LEU A N 1
ATOM 598 C CA . LEU A 1 80 ? -9.674 2.559 26.679 1.00 89.25 80 LEU A CA 1
ATOM 599 C C . LEU A 1 80 ? -10.614 3.603 27.289 1.00 89.25 80 LEU A C 1
ATOM 601 O O . LEU A 1 80 ? -10.830 3.594 28.498 1.00 89.25 80 LEU A O 1
ATOM 605 N N . CYS A 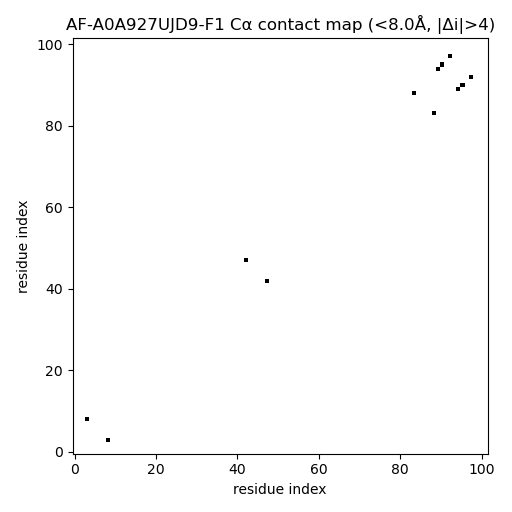1 81 ? -11.229 4.453 26.462 1.00 87.69 81 CYS A N 1
ATOM 606 C CA . CYS A 1 81 ? -12.207 5.438 26.917 1.00 87.69 81 CYS A CA 1
ATOM 607 C C . CYS A 1 81 ? -13.436 4.755 27.532 1.00 87.69 81 CYS A C 1
ATOM 609 O O . CYS A 1 81 ? -13.861 5.100 28.633 1.00 87.69 81 CYS A O 1
ATOM 611 N N . LYS A 1 82 ? -13.958 3.713 26.876 1.00 88.00 82 LYS A N 1
ATOM 612 C CA . LYS A 1 82 ? -15.073 2.914 27.391 1.00 88.00 82 LYS A CA 1
ATOM 613 C C . LYS A 1 82 ? -14.728 2.247 28.724 1.00 88.00 82 LYS A C 1
ATOM 615 O O . LYS A 1 82 ? -15.547 2.286 29.635 1.00 88.00 82 LYS A O 1
ATOM 620 N N . MET A 1 83 ? -13.534 1.669 28.854 1.00 85.19 83 MET A N 1
ATOM 621 C CA . MET A 1 83 ? -13.059 1.070 30.105 1.00 85.19 83 MET A CA 1
ATOM 622 C C . MET A 1 83 ? -12.896 2.113 31.211 1.00 85.19 83 MET A C 1
ATOM 624 O O . MET A 1 83 ? -13.324 1.872 32.334 1.00 85.19 83 MET A O 1
ATOM 628 N N . TYR A 1 84 ? -12.341 3.283 30.898 1.00 85.56 84 TYR A N 1
ATOM 629 C CA . TYR A 1 84 ? -12.214 4.385 31.847 1.00 85.56 84 TYR A CA 1
ATOM 630 C C . TYR A 1 84 ? -13.587 4.855 32.342 1.00 85.56 84 TYR A C 1
ATOM 632 O O . TYR A 1 84 ? -13.817 4.923 33.546 1.00 85.56 84 TYR A O 1
ATOM 640 N N . VAL A 1 85 ? -14.536 5.095 31.433 1.00 81.88 85 VAL A N 1
ATOM 641 C CA . VAL A 1 85 ? -15.901 5.504 31.789 1.00 81.88 85 VAL A CA 1
ATOM 642 C C . VAL A 1 85 ? -16.609 4.408 32.590 1.00 81.88 85 VAL A C 1
ATOM 644 O O . VAL A 1 85 ? -17.180 4.695 33.635 1.00 81.88 85 VAL A O 1
ATOM 647 N N . LEU A 1 86 ? -16.542 3.146 32.161 1.00 79.19 86 LEU A N 1
ATOM 648 C CA . LEU A 1 86 ? -17.209 2.042 32.857 1.00 79.19 86 LEU A CA 1
ATOM 649 C C . LEU A 1 86 ? -16.609 1.731 34.228 1.00 79.19 86 LEU A C 1
ATOM 651 O O . LEU A 1 86 ? -17.349 1.297 35.100 1.00 79.19 86 LEU A O 1
ATOM 655 N N . HIS A 1 87 ? -15.301 1.908 34.421 1.00 72.75 87 HIS A N 1
ATOM 656 C CA . HIS A 1 87 ? -14.618 1.493 35.646 1.00 72.75 87 HIS A CA 1
ATOM 657 C C . HIS A 1 87 ? -14.411 2.649 36.632 1.00 72.75 87 HIS A C 1
ATOM 659 O O . HIS A 1 87 ? -14.510 2.447 37.833 1.00 72.75 87 HIS A O 1
ATOM 665 N N . VAL A 1 88 ? -14.172 3.880 36.166 1.00 66.50 88 VAL A N 1
ATOM 666 C CA . VAL A 1 88 ? -13.899 5.033 37.046 1.00 66.50 88 VAL A CA 1
ATOM 667 C C . VAL A 1 88 ? -15.184 5.747 37.476 1.00 66.50 88 VAL A C 1
ATOM 669 O O . VAL A 1 88 ? -15.302 6.134 38.638 1.00 66.50 88 VAL A O 1
ATOM 672 N N . VAL A 1 89 ? -16.189 5.864 36.599 1.00 62.97 89 VAL A N 1
ATOM 673 C CA . VAL A 1 89 ? -17.475 6.507 36.935 1.00 62.97 89 VAL A CA 1
ATOM 674 C C . VAL A 1 89 ? -18.241 5.812 38.075 1.00 62.97 89 VAL A C 1
ATOM 676 O O . VAL A 1 89 ? -18.707 6.540 38.957 1.00 62.97 89 VAL A O 1
ATOM 679 N N . PRO A 1 90 ? -18.351 4.466 38.170 1.00 57.34 90 PRO A N 1
ATOM 680 C CA . PRO A 1 90 ? -19.062 3.839 39.290 1.00 57.34 90 PRO A CA 1
ATOM 681 C C . PRO A 1 90 ? -18.347 4.005 40.640 1.00 57.34 90 PRO A C 1
ATOM 683 O O . PRO A 1 90 ? -18.970 3.821 41.685 1.00 57.34 90 PRO A O 1
ATOM 686 N N . HIS A 1 91 ? -17.064 4.380 40.642 1.00 53.38 91 HIS A N 1
ATOM 687 C CA . HIS A 1 91 ? -16.309 4.671 41.861 1.00 53.38 91 HIS A CA 1
ATOM 688 C C . HIS A 1 91 ? -16.327 6.155 42.257 1.00 53.38 91 HIS A C 1
ATOM 690 O O . HIS A 1 91 ? -15.797 6.500 43.315 1.00 53.38 91 HIS A O 1
ATOM 696 N N . THR A 1 92 ? -16.960 7.038 41.474 1.00 56.47 92 THR A N 1
ATOM 697 C CA . THR A 1 92 ? -17.159 8.430 41.899 1.00 56.47 92 THR A CA 1
ATOM 698 C C . THR A 1 92 ? -18.121 8.489 43.091 1.00 56.47 92 THR A C 1
ATOM 700 O O . THR A 1 92 ? -19.121 7.768 43.161 1.00 56.47 92 THR A O 1
ATOM 703 N N . LEU A 1 93 ? -17.801 9.359 44.053 1.00 51.50 93 LEU A N 1
ATOM 704 C CA . LEU A 1 93 ? -18.429 9.505 45.378 1.00 51.50 93 LEU A CA 1
ATOM 705 C C . LEU A 1 93 ? -19.953 9.758 45.366 1.00 51.50 93 LEU A C 1
ATOM 707 O O . LEU A 1 93 ? -20.569 9.808 46.423 1.00 51.50 93 LEU A O 1
ATOM 711 N N . VAL A 1 94 ? -20.576 9.895 44.194 1.00 51.44 94 VAL A N 1
ATOM 712 C CA . VAL A 1 94 ? -22.026 10.057 44.022 1.00 51.44 94 VAL A CA 1
ATOM 713 C C . VAL A 1 94 ? -22.770 8.710 44.055 1.00 51.44 94 VAL A C 1
ATOM 715 O O . VAL A 1 94 ? -23.910 8.663 44.513 1.00 51.44 94 VAL A O 1
ATOM 718 N N . SER A 1 95 ? -22.144 7.593 43.647 1.00 50.97 95 SER A N 1
ATOM 719 C CA . SER A 1 95 ? -22.787 6.262 43.714 1.00 50.97 95 SER A CA 1
ATOM 720 C C . SER A 1 95 ? -22.757 5.666 45.123 1.00 50.97 95 SER A C 1
ATOM 722 O O . SER A 1 95 ? -23.682 4.966 45.540 1.00 50.97 95 SER A O 1
ATOM 724 N N . ARG A 1 96 ? -21.716 5.971 45.903 1.00 48.25 96 ARG A N 1
ATOM 725 C CA . ARG A 1 96 ? -21.702 5.703 47.340 1.00 48.25 96 ARG A CA 1
ATOM 726 C C . ARG A 1 96 ? -22.434 6.882 47.976 1.00 48.25 96 ARG A C 1
ATOM 728 O O . ARG A 1 96 ? -21.782 7.854 48.314 1.00 48.25 96 ARG A O 1
ATOM 735 N N . LYS A 1 97 ? -23.774 6.828 48.067 1.00 50.22 97 LYS A N 1
ATOM 736 C CA . LYS A 1 97 ? -24.635 7.780 48.812 1.00 50.22 97 LYS A CA 1
ATOM 737 C C . LYS A 1 97 ? -24.149 7.929 50.269 1.00 50.22 97 LYS A C 1
ATOM 739 O O . LYS A 1 97 ? -24.795 7.461 51.203 1.00 50.22 97 LYS A O 1
ATOM 744 N N . VAL A 1 98 ? -23.001 8.554 50.495 1.00 58.56 98 VAL A N 1
ATOM 745 C CA . VAL A 1 98 ? -22.534 8.937 51.817 1.00 58.56 98 VAL A CA 1
ATOM 746 C C . VAL A 1 98 ? -23.289 10.214 52.119 1.00 58.56 98 VAL A C 1
ATOM 748 O O . VAL A 1 98 ? -23.023 11.275 51.559 1.00 58.56 98 VAL A O 1
ATOM 751 N N . ARG A 1 99 ? -24.322 10.072 52.948 1.00 51.69 99 ARG A N 1
ATOM 752 C CA . ARG A 1 99 ? -24.975 11.196 53.604 1.00 51.69 99 ARG A CA 1
ATOM 753 C C . ARG A 1 99 ? -23.891 11.903 54.412 1.00 51.69 99 ARG A C 1
ATOM 755 O O . ARG A 1 99 ? -23.415 11.357 55.401 1.00 51.69 99 ARG A O 1
ATOM 762 N N . LEU A 1 100 ? -23.484 13.083 53.956 1.00 54.66 100 LEU A N 1
ATOM 763 C CA . LEU A 1 100 ? -2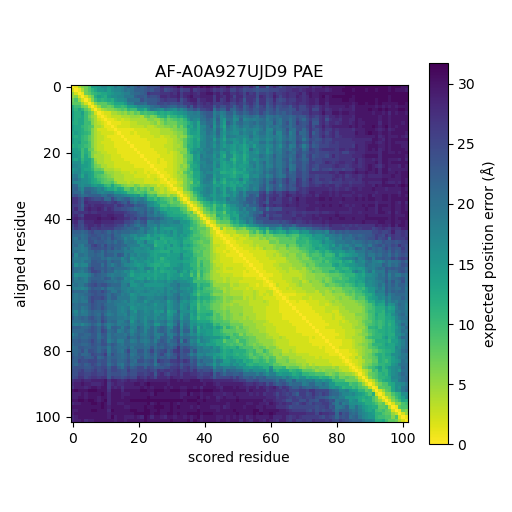2.753 14.027 54.784 1.00 54.66 100 LEU A CA 1
ATOM 764 C C . LEU A 1 100 ? -23.764 14.515 55.828 1.00 54.66 100 LEU A C 1
ATOM 766 O O . LEU A 1 100 ? -24.622 15.342 55.522 1.00 54.66 100 LEU A O 1
ATOM 770 N N . ASN A 1 101 ? -23.771 13.881 56.999 1.00 51.19 101 ASN A N 1
ATOM 771 C CA . ASN A 1 101 ? -24.482 14.433 58.141 1.00 51.19 101 ASN A CA 1
ATOM 772 C C . ASN A 1 101 ? -23.621 15.583 58.690 1.00 51.19 101 ASN A C 1
ATOM 774 O O . ASN A 1 101 ? -22.418 15.357 58.850 1.00 51.19 101 ASN A O 1
ATOM 778 N N . PRO A 1 102 ? -24.189 16.784 58.894 1.00 55.50 102 PRO A N 1
ATOM 779 C CA . PRO A 1 102 ? -23.479 17.904 59.506 1.00 55.50 102 PRO A CA 1
ATOM 780 C C . PRO A 1 102 ? -23.029 17.601 60.940 1.00 55.50 102 PRO A C 1
ATOM 782 O O . PRO A 1 102 ? -23.643 16.721 61.593 1.00 55.50 102 PRO A O 1
#

pLDDT: mean 71.63, std 15.3, range [41.31, 95.25]

Sequence (102 aa):
MKFLTGNNRKIISVTVCVMVLFALLMSYFFVAGELHHDCCGEDCPICATIDICINTINQLGNAVGTIILVLLVSALTYNLCKMYVLHVVPHTLVSRKVRLNP

Secondary structure (DSSP, 8-state):
-----TTHHHHHHHHHHHHHHHHHHHHHHHHHHHTT----SS--HHHHHHHHHHHHHHHHHHHHHHHHHHHHHHHHHHHHHHHHHHHHGGGSTTTTT-----